Protein AF-A0A8J3ND16-F1 (afdb_monomer_lite)

Radius of gyration: 23.78 Å; chains: 1; bounding box: 31×32×94 Å

Organism: NCBI:txid519421

Secondary structure (DSSP, 8-state):
----------------------TTSS-HHHHHHHHHHHHHHHHTT--HHHHHHHHHHHHHHHHHHTT-SSS--HHHHSSPPHHHHHHHHTTS-S---S-HHHHHHHHHHTT-TTTTT--HHHHHHHTT--

pLDDT: mean 77.11, std 19.05, range [33.22, 95.0]

Foldseek 3Di:
DDDDDPDDDDPDDPDDPPVPDPPPQDDPVLVVQLVVQLVVCVVVVDDNVVSSVRSVVLSVLVCVCVVSDPDDDPCSNVDDRPVVVVVVPPPDDDDPPDDLVRLLVVCVVVVPPPSVVDDSVRSCVVVVVD

Structure (mmCIF, N/CA/C/O backbone):
data_AF-A0A8J3ND16-F1
#
_entry.id   AF-A0A8J3ND16-F1
#
loop_
_atom_site.group_PDB
_atom_site.id
_atom_site.type_symbol
_atom_site.label_atom_id
_atom_site.label_alt_id
_atom_site.label_comp_id
_atom_site.label_asym_id
_atom_site.label_entity_id
_atom_site.label_seq_id
_atom_site.pdbx_PDB_ins_code
_atom_site.Cartn_x
_atom_site.Cartn_y
_atom_site.Cartn_z
_atom_site.occupancy
_atom_site.B_iso_or_equiv
_atom_site.auth_seq_id
_atom_site.auth_comp_id
_atom_site.auth_asym_id
_atom_site.auth_atom_id
_atom_site.pdbx_PDB_model_num
ATOM 1 N N . MET A 1 1 ? -3.612 -5.498 -72.560 1.00 38.78 1 MET A N 1
ATOM 2 C CA . MET A 1 1 ? -2.899 -4.567 -71.654 1.00 38.78 1 MET A CA 1
ATOM 3 C C . MET A 1 1 ? -3.874 -4.193 -70.540 1.00 38.78 1 MET A C 1
ATOM 5 O O . MET A 1 1 ? -4.799 -3.454 -70.802 1.00 38.78 1 MET A O 1
ATOM 9 N N . VAL A 1 2 ? -3.966 -4.976 -69.463 1.00 35.66 2 VAL A N 1
ATOM 10 C CA . VAL A 1 2 ? -3.116 -4.943 -68.256 1.00 35.66 2 VAL A CA 1
ATOM 11 C C . VAL A 1 2 ? -3.614 -3.886 -67.248 1.00 35.66 2 VAL A C 1
ATOM 13 O O . VAL A 1 2 ? -3.239 -2.728 -67.355 1.00 35.66 2 VAL A O 1
ATOM 16 N N . ARG A 1 3 ? -4.317 -4.399 -66.215 1.00 33.22 3 ARG A N 1
ATOM 17 C CA . ARG A 1 3 ? -4.369 -3.947 -64.798 1.00 33.22 3 ARG A CA 1
ATOM 18 C C . ARG A 1 3 ? -5.252 -2.714 -64.501 1.00 33.22 3 ARG A C 1
ATOM 20 O O . ARG A 1 3 ? -5.145 -1.722 -65.193 1.00 33.22 3 ARG A O 1
ATOM 27 N N . ARG A 1 4 ? -6.072 -2.654 -63.444 1.00 39.59 4 ARG A N 1
ATOM 28 C CA . ARG A 1 4 ? -6.346 -3.530 -62.284 1.00 39.59 4 ARG A CA 1
ATOM 29 C C . ARG A 1 4 ? -7.653 -3.036 -61.641 1.00 39.59 4 ARG A C 1
ATOM 31 O O . ARG A 1 4 ? -7.718 -1.865 -61.278 1.00 39.59 4 ARG A O 1
ATOM 38 N N . ASP A 1 5 ? -8.605 -3.937 -61.417 1.00 38.53 5 ASP A N 1
ATOM 39 C CA . ASP A 1 5 ? -9.547 -3.826 -60.302 1.00 38.53 5 ASP A CA 1
ATOM 40 C C . ASP A 1 5 ? -8.738 -3.813 -58.999 1.00 38.53 5 ASP A C 1
ATOM 42 O O . ASP A 1 5 ? -7.988 -4.751 -58.710 1.00 38.53 5 ASP A O 1
ATOM 46 N N . ALA A 1 6 ? -8.840 -2.737 -58.223 1.00 39.56 6 ALA A N 1
ATOM 47 C CA . ALA A 1 6 ? -8.308 -2.696 -56.867 1.00 39.56 6 ALA A CA 1
ATOM 48 C C . ALA A 1 6 ? -9.441 -3.067 -55.912 1.00 39.56 6 ALA A C 1
ATOM 50 O O . ALA A 1 6 ? -10.161 -2.214 -55.399 1.00 39.56 6 ALA A O 1
ATOM 51 N N . GLY A 1 7 ? -9.603 -4.378 -55.733 1.00 34.44 7 GLY A N 1
ATOM 52 C CA . GLY A 1 7 ? -10.487 -4.959 -54.742 1.00 34.44 7 GLY A CA 1
ATOM 53 C C . GLY A 1 7 ? -10.196 -4.432 -53.339 1.00 34.44 7 GLY A C 1
ATOM 54 O O . GLY A 1 7 ? -9.044 -4.275 -52.925 1.00 34.44 7 GLY A O 1
ATOM 55 N N . ILE A 1 8 ? -11.292 -4.201 -52.625 1.00 44.75 8 ILE A N 1
ATOM 56 C CA . ILE A 1 8 ? -11.386 -4.108 -51.174 1.00 44.75 8 ILE A CA 1
ATOM 57 C C . ILE A 1 8 ? -10.672 -5.338 -50.602 1.00 44.75 8 ILE A C 1
ATOM 59 O O . ILE A 1 8 ? -11.201 -6.447 -50.637 1.00 44.75 8 ILE A O 1
ATOM 63 N N . ARG A 1 9 ? -9.434 -5.163 -50.136 1.00 40.12 9 ARG A N 1
ATOM 64 C CA . ARG A 1 9 ? -8.753 -6.179 -49.335 1.00 40.12 9 ARG A CA 1
ATOM 65 C C . ARG A 1 9 ? -9.121 -5.940 -47.884 1.00 40.12 9 ARG A C 1
ATOM 67 O O . ARG A 1 9 ? -8.537 -5.102 -47.207 1.00 40.12 9 ARG A O 1
ATOM 74 N N . SER A 1 10 ? -10.140 -6.678 -47.471 1.00 40.78 10 SER A N 1
ATOM 75 C CA . SER A 1 10 ? -10.381 -7.085 -46.098 1.00 40.78 10 SER A CA 1
ATOM 76 C C . SER A 1 10 ? -9.087 -7.687 -45.549 1.00 40.78 10 SER A C 1
ATOM 78 O O . SER A 1 10 ? -8.746 -8.815 -45.895 1.00 40.78 10 SER A O 1
ATOM 80 N N . GLU A 1 11 ? -8.332 -6.928 -44.758 1.00 43.19 11 GLU A N 1
ATOM 81 C CA . GLU A 1 11 ? -7.323 -7.532 -43.894 1.00 43.19 11 GLU A CA 1
ATOM 82 C C . GLU A 1 11 ? -8.007 -7.935 -42.596 1.00 43.19 11 GLU A C 1
ATOM 84 O O . GLU A 1 11 ? -8.604 -7.135 -41.872 1.00 43.19 11 GLU A O 1
ATOM 89 N N . GLU A 1 12 ? -8.005 -9.243 -42.412 1.00 40.47 12 GLU A N 1
ATOM 90 C CA . GLU A 1 12 ? -8.655 -9.981 -41.360 1.00 40.47 12 GLU A CA 1
ATOM 91 C C . GLU A 1 12 ? -8.131 -9.538 -39.993 1.00 40.47 12 GLU A C 1
ATOM 93 O O . GLU A 1 12 ? -6.932 -9.505 -39.713 1.00 40.47 12 GLU A O 1
ATOM 98 N N . HIS A 1 13 ? -9.082 -9.219 -39.121 1.00 38.94 13 HIS A N 1
ATOM 99 C CA . HIS A 1 13 ? -8.898 -9.160 -37.683 1.00 38.94 13 HIS A CA 1
ATOM 100 C C . HIS A 1 13 ? -8.494 -10.555 -37.175 1.00 38.94 13 HIS A C 1
ATOM 102 O O . HIS A 1 13 ? -9.344 -11.347 -36.767 1.00 38.94 13 HIS A O 1
ATOM 108 N N . GLU A 1 14 ? -7.197 -10.865 -37.164 1.00 36.91 14 GLU A N 1
ATOM 109 C CA . GLU A 1 14 ? -6.701 -11.993 -36.380 1.00 36.91 14 GLU A CA 1
ATOM 110 C C . GLU A 1 14 ? -6.648 -11.604 -34.899 1.00 36.91 14 GLU A C 1
ATOM 112 O O . GLU A 1 14 ? -5.793 -10.862 -34.409 1.00 36.91 14 GLU A O 1
ATOM 117 N N . ALA A 1 15 ? -7.632 -12.129 -34.177 1.00 45.44 15 ALA A N 1
ATOM 118 C CA . 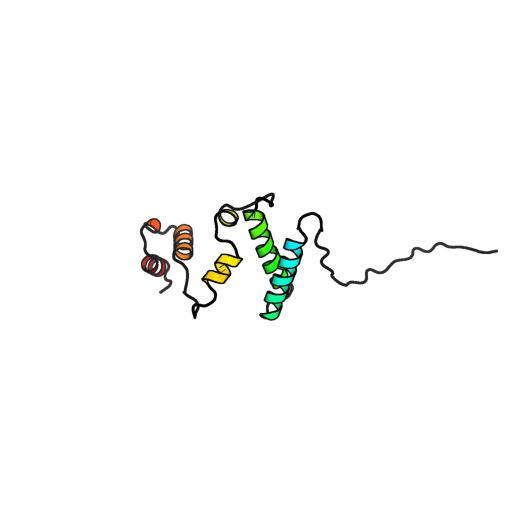ALA A 1 15 ? -7.741 -12.103 -32.737 1.00 45.44 15 ALA A CA 1
ATOM 119 C C . ALA A 1 15 ? -6.555 -12.828 -32.077 1.00 45.44 15 ALA A C 1
ATOM 121 O O . ALA A 1 15 ? -6.578 -14.034 -31.843 1.00 45.44 15 ALA A O 1
ATOM 122 N N . ARG A 1 16 ? -5.541 -12.066 -31.670 1.00 41.84 16 ARG A N 1
ATOM 123 C CA . ARG A 1 16 ? -4.744 -12.385 -30.482 1.00 41.84 16 ARG A CA 1
ATOM 124 C C . ARG A 1 16 ? -4.779 -11.160 -29.592 1.00 41.84 16 ARG A C 1
ATOM 126 O O . ARG A 1 16 ? -4.220 -10.129 -29.946 1.00 41.84 16 ARG A O 1
ATOM 133 N N . GLY A 1 17 ? -5.496 -11.263 -28.475 1.00 42.16 17 GLY A N 1
ATOM 134 C CA . GLY A 1 17 ? -5.643 -10.202 -27.484 1.00 42.16 17 GLY A CA 1
ATOM 135 C C . GLY A 1 17 ? -4.309 -9.861 -26.830 1.00 42.16 17 GLY A C 1
ATOM 136 O O . GLY A 1 17 ? -4.046 -10.250 -25.699 1.00 42.16 17 GLY A O 1
ATOM 137 N N . THR A 1 18 ? -3.456 -9.125 -27.533 1.00 41.00 18 THR A N 1
ATOM 138 C CA . THR A 1 18 ? -2.445 -8.303 -26.894 1.00 41.00 18 THR A CA 1
ATOM 139 C C . THR A 1 18 ? -3.196 -7.113 -26.330 1.00 41.00 18 THR A C 1
ATOM 141 O O . THR A 1 18 ? -3.707 -6.254 -27.045 1.00 41.00 18 THR A O 1
ATOM 144 N N . VAL A 1 19 ? -3.336 -7.095 -25.010 1.00 49.47 19 VAL A N 1
ATOM 145 C CA . VAL A 1 19 ? -3.757 -5.907 -24.280 1.00 49.47 19 VAL A CA 1
ATOM 146 C C . VAL A 1 19 ? -2.678 -4.848 -24.538 1.00 49.47 19 VAL A C 1
ATOM 148 O O . VAL A 1 19 ? -1.677 -4.778 -23.829 1.00 49.47 19 VAL A O 1
ATOM 151 N N . VAL A 1 20 ? -2.822 -4.076 -25.620 1.00 48.00 20 VAL A N 1
ATOM 152 C CA . VAL A 1 20 ? -1.953 -2.939 -25.931 1.00 48.00 20 VAL A CA 1
ATOM 153 C C . VAL A 1 20 ? -2.251 -1.882 -24.875 1.00 48.00 20 VAL A C 1
ATOM 155 O O . VAL A 1 20 ? -3.170 -1.077 -25.007 1.00 48.00 20 VAL A O 1
ATOM 158 N N . MET A 1 21 ? -1.516 -1.938 -23.765 1.00 51.25 21 MET A N 1
ATOM 159 C CA . MET A 1 21 ? -1.565 -0.901 -22.744 1.00 51.25 21 MET A CA 1
ATOM 160 C C . MET A 1 21 ? -1.057 0.411 -23.361 1.00 51.25 21 MET A C 1
ATOM 162 O O . MET A 1 21 ? -0.028 0.405 -24.045 1.00 51.25 21 MET A O 1
ATOM 166 N N . PRO A 1 22 ? -1.769 1.536 -23.177 1.00 50.19 22 PRO A N 1
ATOM 167 C CA . PRO A 1 22 ? -1.363 2.814 -23.743 1.00 50.19 22 PRO A CA 1
ATOM 168 C C . PRO A 1 22 ? -0.018 3.240 -23.139 1.00 50.19 22 PRO A C 1
ATOM 170 O O . PRO A 1 22 ? 0.065 3.639 -21.979 1.00 50.19 22 PRO A O 1
ATOM 173 N N . ARG A 1 23 ? 1.035 3.188 -23.960 1.00 56.19 23 ARG A N 1
ATOM 174 C CA . ARG A 1 23 ? 2.443 3.467 -23.610 1.00 56.19 23 ARG A CA 1
ATOM 175 C C . ARG A 1 23 ? 2.734 4.898 -23.121 1.00 56.19 23 ARG A C 1
ATOM 177 O O . ARG A 1 23 ? 3.884 5.241 -22.887 1.00 56.19 23 ARG A O 1
ATOM 184 N N . GLN A 1 24 ? 1.725 5.764 -23.000 1.00 58.44 24 GLN A N 1
ATOM 185 C CA . GLN A 1 24 ? 1.893 7.171 -22.611 1.00 58.44 24 GLN A CA 1
ATOM 186 C C . GLN A 1 24 ? 1.655 7.445 -21.122 1.00 58.44 24 GLN A C 1
ATOM 188 O O . GLN A 1 24 ? 1.998 8.522 -20.644 1.00 58.44 24 GLN A O 1
ATOM 193 N N . GLU A 1 25 ? 1.114 6.489 -20.362 1.00 72.44 25 GLU A N 1
ATOM 194 C CA . GLU A 1 25 ? 0.809 6.711 -18.944 1.00 72.44 25 GLU A CA 1
ATOM 195 C C . GLU A 1 25 ? 1.806 6.088 -17.959 1.00 72.44 25 GLU A C 1
ATOM 197 O O . GLU A 1 25 ? 1.886 6.552 -16.812 1.00 72.44 25 GLU A O 1
ATOM 202 N N . TRP A 1 26 ? 2.512 5.024 -18.358 1.00 82.44 26 TRP A N 1
ATOM 203 C CA . TRP A 1 26 ? 3.381 4.224 -17.488 1.00 82.44 26 TRP A CA 1
ATOM 204 C C . TRP A 1 26 ? 4.835 4.279 -17.956 1.00 82.44 26 TRP A C 1
ATOM 206 O O . TRP A 1 26 ? 5.118 4.336 -19.144 1.00 82.44 26 TRP A O 1
ATOM 216 N N . THR A 1 27 ? 5.766 4.268 -17.002 1.00 89.19 27 THR A N 1
ATOM 217 C CA . THR A 1 27 ? 7.205 4.177 -17.298 1.00 89.19 27 THR A CA 1
ATOM 218 C C . THR A 1 27 ? 7.628 2.727 -17.534 1.00 89.19 27 THR A C 1
ATOM 220 O O . THR A 1 27 ? 7.020 1.813 -16.977 1.00 89.19 27 THR A O 1
ATOM 223 N N . ASP A 1 28 ? 8.753 2.494 -18.214 1.00 89.44 28 ASP A N 1
ATOM 224 C CA . ASP A 1 28 ? 9.324 1.147 -18.424 1.00 89.44 28 ASP A CA 1
ATOM 225 C C . ASP A 1 28 ? 9.520 0.356 -17.116 1.00 89.44 28 ASP A C 1
ATOM 227 O O . ASP A 1 28 ? 9.492 -0.876 -17.067 1.00 89.44 28 ASP A O 1
ATOM 231 N N . LYS A 1 29 ? 9.753 1.058 -16.000 1.00 89.31 29 LYS A N 1
ATOM 232 C CA . LYS A 1 29 ? 9.846 0.434 -14.673 1.00 89.31 29 LYS A CA 1
ATOM 233 C C . LYS A 1 29 ? 8.477 -0.031 -14.168 1.00 89.31 29 LYS A C 1
ATOM 235 O O . LYS A 1 29 ? 8.391 -1.075 -13.526 1.00 89.31 29 LYS A O 1
ATOM 240 N N . GLN A 1 30 ? 7.429 0.743 -14.429 1.00 92.06 30 GLN A N 1
ATOM 241 C CA . GLN A 1 30 ? 6.054 0.425 -14.045 1.00 92.06 30 GLN A CA 1
ATOM 242 C C . GLN A 1 30 ? 5.480 -0.702 -14.905 1.00 92.06 30 GLN A C 1
ATOM 244 O O . GLN A 1 30 ? 4.840 -1.592 -14.353 1.00 92.06 30 GLN A O 1
ATOM 249 N N . GLU A 1 31 ? 5.782 -0.723 -16.204 1.00 90.81 31 GLU A N 1
ATOM 250 C CA . GLU A 1 31 ? 5.406 -1.822 -17.101 1.00 90.81 31 GLU A CA 1
ATOM 251 C C . GLU A 1 31 ? 6.052 -3.145 -16.671 1.00 90.81 31 GLU A C 1
ATOM 253 O O . GLU A 1 31 ? 5.355 -4.135 -16.457 1.00 90.81 31 GLU A O 1
ATOM 258 N N . ARG A 1 32 ? 7.365 -3.158 -16.406 1.00 93.38 32 ARG A N 1
ATOM 259 C CA . ARG A 1 32 ?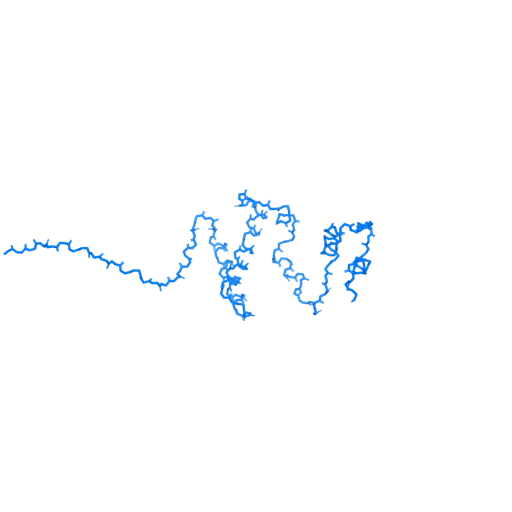 8.039 -4.360 -15.879 1.00 93.38 32 ARG A CA 1
ATOM 260 C C . ARG A 1 32 ? 7.466 -4.821 -14.540 1.00 93.38 32 ARG A C 1
ATOM 262 O O . ARG A 1 32 ? 7.359 -6.018 -14.289 1.00 93.38 32 ARG A O 1
ATOM 269 N N . GLN A 1 33 ? 7.089 -3.883 -13.669 1.00 92.50 33 GLN A N 1
ATOM 270 C CA . GLN A 1 33 ? 6.449 -4.213 -12.396 1.00 92.50 33 GLN A CA 1
ATOM 271 C C . GLN A 1 33 ? 5.053 -4.814 -12.595 1.00 92.50 33 GLN A C 1
ATOM 273 O O . GLN A 1 33 ? 4.690 -5.739 -11.868 1.00 92.50 33 GLN A O 1
ATOM 278 N N . TYR A 1 34 ? 4.279 -4.293 -13.546 1.00 94.62 34 TYR A N 1
ATOM 279 C CA . TYR A 1 34 ? 2.974 -4.836 -13.903 1.00 94.62 34 TYR A CA 1
ATOM 280 C C . TYR A 1 34 ? 3.103 -6.295 -14.349 1.00 94.62 34 TYR A C 1
ATOM 282 O O . TYR A 1 34 ? 2.485 -7.165 -13.735 1.00 94.62 34 TYR A O 1
ATOM 290 N N . GLU A 1 35 ? 3.962 -6.564 -15.334 1.00 94.06 35 GLU A N 1
ATOM 291 C CA . GLU A 1 35 ? 4.183 -7.915 -15.861 1.00 94.06 35 GLU A CA 1
ATOM 292 C C . GLU A 1 35 ? 4.632 -8.873 -14.752 1.00 94.06 35 GLU A C 1
ATOM 294 O O . GLU A 1 35 ? 3.985 -9.889 -14.513 1.00 94.06 35 GLU A O 1
ATOM 299 N N . HIS A 1 36 ? 5.623 -8.480 -13.944 1.00 94.38 36 HIS A N 1
ATOM 300 C CA . HIS A 1 36 ? 6.097 -9.312 -12.837 1.00 94.38 36 HIS A CA 1
ATOM 301 C C . HIS A 1 36 ? 4.991 -9.648 -11.820 1.00 94.38 36 HIS A C 1
ATOM 303 O O . HIS A 1 36 ? 4.925 -10.765 -11.305 1.00 94.38 36 HIS A O 1
ATOM 309 N N . VAL A 1 37 ? 4.123 -8.690 -11.472 1.00 90.88 37 VAL A N 1
ATOM 310 C CA . VAL A 1 37 ? 3.020 -8.932 -10.525 1.00 90.88 37 VAL A CA 1
ATOM 311 C C . VAL A 1 37 ? 1.934 -9.805 -11.151 1.00 90.88 37 VAL A C 1
ATOM 313 O O . VAL A 1 37 ? 1.382 -10.653 -10.445 1.00 90.88 37 VAL A O 1
ATOM 316 N N . LYS A 1 38 ? 1.635 -9.610 -12.441 1.00 93.00 38 LYS A N 1
ATOM 317 C CA . LYS A 1 38 ? 0.676 -10.419 -13.200 1.00 93.00 38 LYS A CA 1
ATOM 318 C C . LYS A 1 38 ? 1.135 -11.873 -13.232 1.00 93.00 38 LYS A C 1
ATOM 320 O O . LYS A 1 38 ? 0.382 -12.743 -12.796 1.00 93.00 38 LYS A O 1
ATOM 325 N N . ASP A 1 39 ? 2.375 -12.115 -13.638 1.00 92.19 39 ASP A N 1
ATOM 326 C CA . ASP A 1 39 ? 2.948 -13.458 -13.744 1.00 92.19 39 ASP A CA 1
ATOM 327 C C . ASP A 1 39 ? 3.009 -14.128 -12.372 1.00 92.19 39 ASP A C 1
ATOM 329 O O . ASP A 1 39 ? 2.417 -15.183 -12.166 1.00 92.19 39 ASP A O 1
ATOM 333 N N . SER A 1 40 ? 3.528 -13.423 -11.361 1.00 89.19 40 SER A N 1
ATOM 334 C CA . SER A 1 40 ? 3.549 -13.930 -9.982 1.00 89.19 40 SER A CA 1
ATOM 335 C C . SER A 1 40 ? 2.157 -14.272 -9.429 1.00 89.19 40 SER A C 1
ATOM 337 O O . SER A 1 40 ? 2.047 -15.070 -8.497 1.00 89.19 40 SER A O 1
ATOM 339 N N . ALA A 1 41 ? 1.091 -13.603 -9.885 1.00 90.38 41 ALA A N 1
ATOM 340 C CA . ALA A 1 41 ? -0.280 -13.900 -9.470 1.00 90.38 41 ALA A CA 1
ATOM 341 C C . ALA A 1 41 ? -0.855 -15.105 -10.230 1.00 90.38 41 ALA A C 1
ATOM 343 O O . ALA A 1 41 ? -1.540 -15.925 -9.610 1.00 90.38 41 ALA A O 1
ATOM 344 N N . LYS A 1 42 ? -0.547 -15.232 -11.527 1.00 92.50 42 LYS A N 1
ATOM 345 C CA . LYS A 1 42 ? -0.879 -16.405 -12.347 1.00 92.50 42 LYS A CA 1
ATOM 346 C C . LYS A 1 42 ? -0.219 -17.669 -11.797 1.00 92.50 42 LYS A C 1
ATOM 348 O O . LYS A 1 42 ? -0.922 -18.648 -11.571 1.00 92.50 42 LYS A O 1
ATOM 353 N N . ASP A 1 43 ? 1.064 -17.604 -11.448 1.00 90.31 43 ASP A N 1
ATOM 354 C CA . ASP A 1 43 ? 1.819 -18.726 -10.866 1.00 90.31 43 ASP A CA 1
ATOM 355 C C . ASP A 1 43 ? 1.214 -19.221 -9.545 1.00 90.31 43 ASP A C 1
ATOM 357 O O . ASP A 1 43 ? 1.290 -20.395 -9.196 1.00 90.31 43 ASP A O 1
ATOM 361 N N . ARG A 1 44 ? 0.548 -18.323 -8.810 1.00 86.12 44 ARG A N 1
ATOM 362 C CA . ARG A 1 44 ? -0.195 -18.638 -7.580 1.00 86.12 44 ARG A CA 1
ATOM 363 C C . ARG A 1 44 ? -1.607 -19.188 -7.830 1.00 86.12 44 ARG A C 1
ATOM 365 O O . ARG A 1 44 ? -2.375 -19.319 -6.880 1.00 86.12 44 ARG A O 1
ATOM 372 N N . GLY A 1 45 ? -1.967 -19.477 -9.080 1.00 91.56 45 GLY A N 1
ATOM 373 C CA . GLY A 1 45 ? -3.264 -20.031 -9.481 1.00 91.56 45 GLY A CA 1
ATOM 374 C C . GLY A 1 45 ? -4.370 -18.991 -9.687 1.00 91.56 45 GLY A C 1
ATOM 375 O O . GLY A 1 45 ? -5.547 -19.344 -9.737 1.00 91.56 45 GLY A O 1
ATOM 376 N N . THR A 1 46 ? -4.037 -17.699 -9.784 1.00 92.19 46 THR A N 1
ATOM 377 C CA . THR A 1 46 ? -5.041 -16.656 -10.056 1.00 92.19 46 THR A CA 1
ATOM 378 C C . THR A 1 46 ? -5.397 -16.632 -11.544 1.00 92.19 46 THR A C 1
ATOM 380 O O . THR A 1 46 ? -4.508 -16.631 -12.389 1.00 92.19 46 THR A O 1
ATOM 383 N N . SER A 1 47 ? -6.688 -16.526 -11.887 1.00 93.56 47 SER A N 1
ATOM 384 C CA . SER A 1 47 ? -7.128 -16.361 -13.284 1.00 93.56 47 SER A CA 1
ATOM 385 C C . SER A 1 47 ? -6.489 -15.132 -13.938 1.00 93.56 47 SER A C 1
ATOM 387 O O . SER A 1 47 ? -6.374 -14.097 -13.279 1.00 93.56 47 SER A O 1
ATOM 389 N N . GLU A 1 48 ? -6.201 -15.192 -15.235 1.00 90.00 48 GLU A N 1
ATOM 390 C CA . GLU A 1 48 ? -5.554 -14.117 -15.999 1.00 90.00 48 GLU A CA 1
ATOM 391 C C . GLU A 1 48 ? -6.173 -12.732 -15.779 1.00 90.00 48 GLU A C 1
ATOM 393 O O . GLU A 1 48 ? -5.501 -11.839 -15.266 1.00 90.00 48 GLU A O 1
ATOM 398 N N . ARG A 1 49 ? -7.481 -12.589 -16.015 1.00 91.00 49 ARG A N 1
ATOM 399 C CA . ARG A 1 49 ? -8.216 -11.332 -15.790 1.00 91.00 49 ARG A CA 1
ATOM 400 C C . ARG A 1 49 ? -8.016 -10.769 -14.380 1.00 91.00 49 ARG A C 1
ATOM 402 O O . ARG A 1 49 ? -7.909 -9.564 -14.170 1.00 91.00 49 ARG A O 1
ATOM 409 N N . ARG A 1 50 ? -7.996 -11.647 -13.374 1.00 90.88 50 ARG A N 1
ATOM 410 C CA . ARG A 1 50 ? -7.803 -11.244 -11.976 1.00 90.88 50 ARG A CA 1
ATOM 411 C C . ARG A 1 50 ? -6.342 -10.882 -11.700 1.00 90.88 50 ARG A C 1
ATOM 413 O O . ARG A 1 50 ? -6.106 -9.948 -10.940 1.00 90.88 50 ARG A O 1
ATOM 420 N N . ALA A 1 51 ? -5.384 -11.578 -12.304 1.00 91.81 51 ALA A N 1
ATOM 421 C CA . ALA A 1 51 ? -3.959 -11.285 -12.185 1.00 91.81 51 ALA A CA 1
ATOM 422 C C . ALA A 1 51 ? -3.608 -9.916 -12.791 1.00 91.81 51 ALA A C 1
ATOM 424 O O . ALA A 1 51 ? -2.955 -9.108 -12.131 1.00 91.81 51 ALA A O 1
ATOM 425 N N . GLU A 1 52 ? -4.127 -9.614 -13.981 1.00 91.38 52 GLU A N 1
ATOM 426 C CA . GLU A 1 52 ? -4.009 -8.304 -14.634 1.00 91.38 52 GLU A CA 1
ATOM 427 C C . GLU A 1 52 ? -4.564 -7.184 -13.756 1.00 91.38 52 GLU A C 1
ATOM 429 O O . GLU A 1 52 ? -3.936 -6.141 -13.567 1.00 91.38 52 GLU A O 1
ATOM 434 N N . GLU A 1 53 ? -5.729 -7.415 -13.153 1.00 92.44 53 GLU A N 1
ATOM 435 C CA . GLU A 1 53 ? -6.344 -6.449 -12.255 1.00 92.44 53 GLU A CA 1
ATOM 436 C C . GLU A 1 53 ? -5.495 -6.224 -10.989 1.00 92.44 53 GLU A C 1
ATOM 438 O O . GLU A 1 53 ? -5.345 -5.092 -10.525 1.00 92.44 53 GLU A O 1
ATOM 443 N N . ILE A 1 54 ? -4.920 -7.286 -10.410 1.00 88.50 54 ILE A N 1
ATOM 444 C CA . ILE A 1 54 ? -4.005 -7.181 -9.260 1.00 88.50 54 ILE A CA 1
ATOM 445 C C . ILE A 1 54 ? -2.767 -6.363 -9.636 1.00 88.50 54 ILE A C 1
ATOM 447 O O . ILE A 1 54 ? -2.368 -5.475 -8.874 1.00 88.50 54 ILE A O 1
ATOM 451 N N . ALA A 1 55 ? -2.179 -6.639 -10.797 1.00 91.88 55 ALA A N 1
ATOM 452 C CA . ALA A 1 55 ? -1.023 -5.923 -11.312 1.00 91.88 55 ALA A CA 1
ATOM 453 C C . ALA A 1 55 ? -1.330 -4.435 -11.531 1.00 91.88 55 ALA A C 1
ATOM 455 O O . ALA A 1 55 ? -0.651 -3.580 -10.953 1.00 91.88 55 ALA A O 1
ATOM 456 N N . ALA A 1 56 ? -2.415 -4.117 -12.244 1.00 92.44 56 ALA A N 1
ATOM 457 C CA . ALA A 1 56 ? -2.838 -2.741 -12.500 1.00 92.44 56 ALA A CA 1
ATOM 458 C C . ALA A 1 56 ? -3.093 -1.977 -11.195 1.00 92.44 56 ALA A C 1
ATOM 460 O O . ALA A 1 56 ? -2.600 -0.863 -11.014 1.00 92.44 56 ALA A O 1
ATOM 461 N N . ARG A 1 57 ? -3.812 -2.580 -10.235 1.00 90.88 57 ARG A N 1
ATOM 462 C CA . ARG A 1 57 ? -4.078 -1.947 -8.931 1.00 90.88 57 ARG A CA 1
ATOM 463 C C . ARG A 1 57 ? -2.796 -1.697 -8.133 1.00 90.88 57 ARG A C 1
ATOM 465 O O . ARG A 1 57 ? -2.697 -0.679 -7.448 1.00 90.88 57 ARG A O 1
ATOM 472 N N . THR A 1 58 ? -1.823 -2.602 -8.218 1.00 92.25 58 THR A N 1
ATOM 473 C CA . THR A 1 58 ? -0.536 -2.475 -7.517 1.00 92.25 58 THR A CA 1
ATOM 474 C C . THR A 1 58 ? 0.276 -1.310 -8.078 1.00 92.25 58 THR A C 1
ATOM 476 O O . THR A 1 58 ? 0.728 -0.455 -7.314 1.00 92.25 58 THR A O 1
ATOM 479 N N . VAL A 1 59 ? 0.397 -1.227 -9.405 1.00 91.94 59 VAL A N 1
ATOM 480 C CA . VAL A 1 59 ? 1.117 -0.140 -10.083 1.00 91.94 59 VAL A CA 1
ATOM 481 C C . VAL A 1 59 ? 0.406 1.199 -9.886 1.00 91.94 59 VAL A C 1
ATOM 483 O O . VAL A 1 59 ? 1.049 2.182 -9.519 1.00 91.94 59 VAL A O 1
ATOM 486 N N . ASN A 1 60 ? -0.924 1.245 -10.009 1.00 90.75 60 ASN A N 1
ATOM 487 C CA . ASN A 1 60 ? -1.690 2.472 -9.784 1.00 90.75 60 ASN A CA 1
ATOM 488 C C . ASN A 1 60 ? -1.573 2.992 -8.347 1.00 90.75 60 ASN A C 1
ATOM 490 O O . ASN A 1 60 ? -1.535 4.204 -8.148 1.00 90.75 60 ASN A O 1
ATOM 494 N N . LYS A 1 61 ? -1.451 2.114 -7.341 1.00 89.62 61 LYS A N 1
ATOM 495 C CA . LYS A 1 61 ? -1.182 2.557 -5.967 1.00 89.62 61 LYS A CA 1
ATOM 496 C C . LY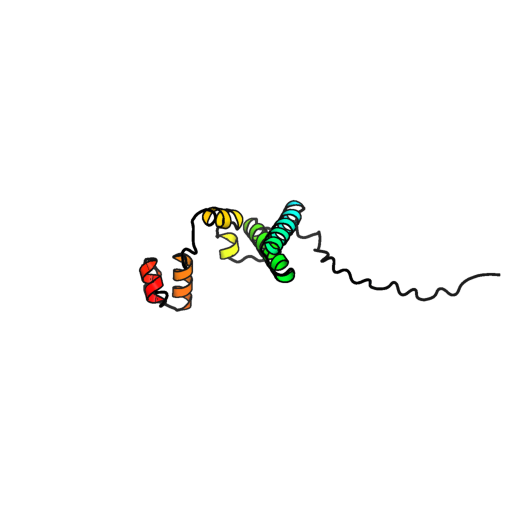S A 1 61 ? 0.192 3.219 -5.841 1.00 89.62 61 LYS A C 1
ATOM 498 O O . LYS A 1 61 ? 0.281 4.283 -5.238 1.00 89.62 61 LYS A O 1
ATOM 503 N N . ASN A 1 62 ? 1.233 2.637 -6.435 1.00 89.81 62 ASN A N 1
ATOM 504 C CA . ASN A 1 62 ? 2.568 3.242 -6.440 1.00 89.81 62 ASN A CA 1
ATOM 505 C C . ASN A 1 62 ? 2.559 4.606 -7.148 1.00 89.81 62 ASN A C 1
ATOM 507 O O . ASN A 1 62 ? 3.105 5.574 -6.625 1.00 89.81 62 ASN A O 1
ATOM 511 N N . ARG A 1 63 ? 1.878 4.703 -8.299 1.00 91.38 63 ARG A N 1
ATOM 512 C CA . ARG A 1 63 ? 1.690 5.966 -9.032 1.00 91.38 63 ARG A CA 1
ATOM 513 C C . ARG A 1 63 ? 0.966 7.009 -8.181 1.00 91.38 63 ARG A C 1
ATOM 515 O O . ARG A 1 63 ? 1.384 8.160 -8.156 1.00 91.38 63 ARG A O 1
ATOM 522 N N . ALA A 1 64 ? -0.080 6.611 -7.455 1.00 87.94 64 ALA A N 1
ATOM 5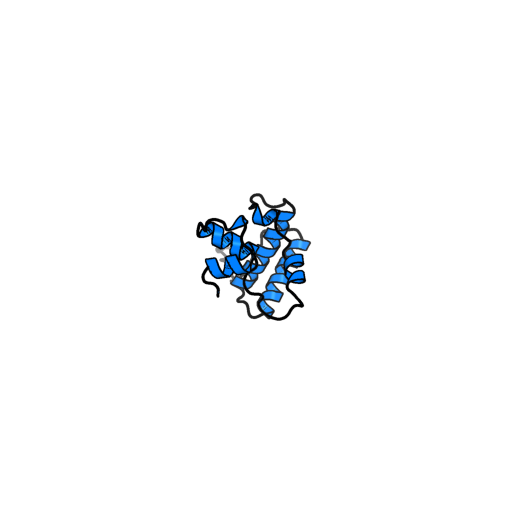23 C CA . ALA A 1 64 ? -0.824 7.513 -6.577 1.00 87.94 64 ALA A CA 1
ATOM 524 C C . ALA A 1 64 ? 0.038 8.043 -5.422 1.00 87.94 64 ALA A C 1
ATOM 526 O O . ALA A 1 64 ? -0.029 9.226 -5.104 1.00 87.94 64 ALA A O 1
ATOM 527 N N . GLN A 1 65 ? 0.883 7.196 -4.829 1.00 87.00 65 GLN A N 1
ATOM 528 C CA . GLN A 1 65 ? 1.832 7.605 -3.786 1.00 87.00 65 GLN A CA 1
ATOM 529 C C . GLN A 1 65 ? 2.930 8.531 -4.320 1.00 87.00 65 GLN A C 1
ATOM 531 O O . GLN A 1 65 ? 3.369 9.426 -3.608 1.00 87.00 65 GLN A O 1
ATOM 536 N N . ALA A 1 66 ? 3.331 8.351 -5.580 1.00 86.12 66 ALA A N 1
ATOM 537 C CA . ALA A 1 66 ? 4.289 9.210 -6.271 1.00 86.12 66 ALA A CA 1
ATOM 538 C C . ALA A 1 66 ? 3.668 10.499 -6.851 1.00 86.12 66 ALA A C 1
ATOM 540 O O . ALA A 1 66 ? 4.369 11.263 -7.508 1.00 86.12 66 ALA A O 1
ATOM 541 N N . GLY A 1 67 ? 2.362 10.737 -6.665 1.00 85.38 67 GLY A N 1
ATOM 542 C CA . GLY A 1 67 ? 1.670 11.911 -7.213 1.00 85.38 67 GLY A CA 1
ATOM 543 C C . GLY A 1 67 ? 1.464 11.883 -8.734 1.00 85.38 67 GLY A C 1
ATOM 544 O O . GLY A 1 67 ? 1.146 12.903 -9.331 1.00 85.38 67 GLY A O 1
ATOM 545 N N . GLN A 1 68 ? 1.622 10.724 -9.377 1.00 83.94 68 GLN A N 1
ATOM 546 C CA . GLN A 1 68 ? 1.559 10.559 -10.837 1.00 83.94 68 GLN A CA 1
ATOM 547 C C . GLN A 1 68 ? 0.146 10.253 -11.363 1.00 83.94 68 GLN A C 1
ATOM 549 O O . GLN A 1 68 ? -0.040 10.024 -12.556 1.00 83.94 68 GLN A O 1
ATOM 554 N N . THR A 1 69 ? -0.861 10.191 -10.489 1.00 82.88 69 THR A N 1
ATOM 555 C CA . THR A 1 69 ? -2.257 9.922 -10.865 1.00 82.88 69 THR A CA 1
ATOM 556 C C . THR A 1 69 ? -3.092 11.190 -10.801 1.00 82.88 69 THR A C 1
ATOM 558 O O . THR A 1 69 ? -3.040 11.905 -9.804 1.00 82.88 69 THR A O 1
ATOM 561 N N . ARG A 1 70 ? -3.960 11.399 -11.796 1.00 78.31 70 ARG A N 1
ATOM 562 C CA . ARG A 1 70 ? -4.927 12.514 -11.817 1.00 78.31 70 ARG A CA 1
ATOM 563 C C . ARG A 1 70 ? -5.912 12.478 -10.643 1.00 78.31 70 ARG A C 1
ATOM 565 O O . ARG A 1 70 ? -6.368 13.518 -10.186 1.00 78.31 70 ARG A O 1
ATOM 572 N N . THR A 1 71 ? -6.238 11.281 -10.160 1.00 77.56 71 THR A N 1
ATOM 573 C CA . THR A 1 71 ? -7.176 11.044 -9.057 1.00 77.56 71 THR A CA 1
ATOM 574 C C . THR A 1 71 ? -6.569 10.072 -8.052 1.00 77.56 71 THR A C 1
ATOM 576 O O . THR A 1 71 ? -6.128 8.991 -8.443 1.00 77.56 71 THR A O 1
ATOM 579 N N . ALA A 1 72 ? -6.596 10.409 -6.761 1.00 80.62 72 ALA A N 1
ATOM 580 C CA . ALA A 1 72 ? -6.113 9.535 -5.695 1.00 80.62 72 ALA A CA 1
ATOM 581 C C . ALA A 1 72 ? -6.968 9.663 -4.429 1.00 80.62 72 ALA A C 1
ATOM 583 O O . ALA A 1 72 ? -7.368 10.757 -4.035 1.00 80.62 72 ALA A O 1
ATOM 584 N N . SER A 1 73 ? -7.223 8.538 -3.757 1.00 80.62 73 SER A N 1
ATOM 585 C CA . SER A 1 73 ? -7.854 8.555 -2.434 1.00 80.62 73 SER A CA 1
ATOM 586 C C . SER A 1 73 ? -6.815 8.840 -1.345 1.00 80.62 73 SER A C 1
ATOM 588 O O . SER A 1 73 ? -5.659 8.429 -1.468 1.00 80.62 73 SER A O 1
ATOM 590 N N . ARG A 1 74 ? -7.228 9.438 -0.217 1.00 80.25 74 ARG A N 1
ATOM 591 C CA . ARG A 1 74 ? -6.347 9.629 0.957 1.00 80.25 74 ARG A CA 1
ATOM 592 C C . ARG A 1 74 ? -5.660 8.333 1.389 1.00 80.25 74 ARG A C 1
ATOM 594 O O . ARG A 1 74 ? -4.475 8.339 1.694 1.00 80.25 74 ARG A O 1
ATOM 601 N N . SER A 1 75 ? -6.395 7.221 1.368 1.00 75.75 75 SER A N 1
ATOM 602 C CA . SER A 1 75 ? -5.872 5.899 1.730 1.00 75.75 75 SER A CA 1
ATOM 603 C C . SER A 1 75 ? -4.898 5.319 0.706 1.00 75.75 75 SER A C 1
ATOM 605 O O . SER A 1 75 ? -4.104 4.456 1.042 1.00 75.75 75 SER A O 1
ATOM 607 N N . SER A 1 76 ? -4.927 5.770 -0.546 1.00 75.19 76 SER A N 1
ATOM 608 C CA . SER A 1 76 ? -3.952 5.345 -1.552 1.00 75.19 76 SER A CA 1
ATOM 609 C C . SER A 1 76 ? -2.617 6.056 -1.341 1.00 75.19 76 SER A C 1
ATOM 611 O O . SER A 1 76 ? -1.577 5.432 -1.514 1.00 75.19 76 SER A O 1
ATOM 613 N N . VAL A 1 77 ? -2.660 7.321 -0.906 1.00 83.56 77 VAL A N 1
ATOM 614 C CA . VAL A 1 77 ? -1.485 8.184 -0.712 1.00 83.56 77 VAL A CA 1
ATOM 615 C C . VAL A 1 77 ? -0.835 7.989 0.662 1.00 83.56 77 VAL A C 1
ATOM 617 O O . VAL A 1 77 ? 0.373 7.817 0.741 1.00 83.56 77 VAL A O 1
ATOM 620 N N . GLN A 1 78 ? -1.620 7.989 1.745 1.00 76.81 78 GLN A N 1
ATOM 621 C CA . GLN A 1 78 ? -1.114 8.002 3.132 1.00 76.81 78 GLN A CA 1
ATOM 622 C C . GLN A 1 78 ? -0.832 6.607 3.715 1.00 76.81 78 GLN A C 1
ATOM 624 O O . GLN A 1 78 ? -0.350 6.484 4.837 1.00 76.81 78 GLN A O 1
ATOM 629 N N . ASP A 1 79 ? -1.182 5.546 2.994 1.00 79.06 79 ASP A N 1
ATOM 630 C CA . ASP A 1 79 ? -0.992 4.170 3.448 1.00 79.06 79 ASP A CA 1
ATOM 631 C C . ASP A 1 79 ? 0.398 3.629 3.081 1.00 79.06 79 ASP A C 1
ATOM 633 O O . ASP A 1 79 ? 1.082 4.148 2.204 1.00 79.06 79 ASP A O 1
ATOM 637 N N . LYS A 1 80 ? 0.805 2.523 3.707 1.00 82.00 80 LYS A N 1
ATOM 638 C CA . LYS A 1 80 ? 2.053 1.823 3.380 1.00 82.00 80 LYS A CA 1
ATOM 639 C C . LYS A 1 80 ? 2.063 1.352 1.924 1.00 82.00 80 LYS A C 1
ATOM 641 O O . LYS A 1 80 ? 1.023 0.938 1.385 1.00 82.00 80 LYS A O 1
ATOM 646 N N . SER A 1 81 ? 3.249 1.355 1.317 1.00 81.62 81 SER A N 1
ATOM 647 C CA . SER A 1 81 ? 3.442 0.839 -0.038 1.00 81.62 81 SER A CA 1
ATOM 648 C C . SER A 1 81 ? 3.064 -0.651 -0.122 1.00 81.62 81 SER A C 1
ATOM 650 O O . SER A 1 81 ? 3.148 -1.381 0.878 1.00 81.62 81 SER A O 1
ATOM 652 N N . PRO A 1 82 ? 2.628 -1.142 -1.297 1.00 77.38 82 PRO A N 1
ATOM 653 C CA . PRO A 1 82 ? 2.314 -2.556 -1.495 1.00 77.38 82 PRO A CA 1
ATOM 654 C C . PRO A 1 82 ? 3.468 -3.494 -1.109 1.00 77.38 82 PRO A C 1
ATOM 656 O O . PRO A 1 82 ? 3.226 -4.540 -0.510 1.00 77.38 82 PRO A O 1
ATOM 659 N N . GLN A 1 83 ? 4.711 -3.108 -1.411 1.00 82.12 83 GLN A N 1
ATOM 660 C CA . GLN A 1 83 ? 5.910 -3.924 -1.196 1.00 82.12 83 GLN A CA 1
ATOM 661 C C . GLN A 1 83 ? 6.251 -4.001 0.293 1.00 82.12 83 GLN A C 1
ATOM 663 O O . GLN A 1 83 ? 6.467 -5.093 0.813 1.00 82.12 83 GLN A O 1
ATOM 668 N N . GLN A 1 84 ? 6.201 -2.868 1.004 1.00 80.06 84 GLN A N 1
ATOM 669 C CA . GLN A 1 84 ? 6.412 -2.840 2.452 1.00 80.06 84 GLN A CA 1
ATOM 670 C C . GLN A 1 84 ? 5.332 -3.648 3.179 1.00 80.06 84 GLN A C 1
ATOM 672 O O . GLN A 1 84 ? 5.630 -4.450 4.060 1.00 80.06 84 GLN A O 1
ATOM 677 N N . ARG A 1 85 ? 4.068 -3.493 2.771 1.00 78.75 85 ARG A N 1
ATOM 678 C CA . ARG A 1 85 ? 2.954 -4.269 3.328 1.00 78.75 85 ARG A CA 1
ATOM 679 C C . ARG A 1 85 ? 3.115 -5.770 3.081 1.00 78.75 85 ARG A C 1
ATOM 681 O O . ARG A 1 85 ? 2.762 -6.556 3.956 1.00 78.75 85 ARG A O 1
ATOM 688 N N . GLY A 1 86 ? 3.590 -6.161 1.899 1.00 72.62 86 GLY A N 1
ATOM 689 C CA . GLY A 1 86 ? 3.913 -7.549 1.573 1.00 72.62 86 GLY A CA 1
ATOM 690 C C . GLY A 1 86 ? 5.012 -8.091 2.485 1.00 72.62 86 GLY A C 1
ATOM 691 O O . GLY A 1 86 ? 4.795 -9.108 3.135 1.00 72.62 86 GLY A O 1
ATOM 692 N N . GLY A 1 87 ? 6.117 -7.351 2.615 1.00 75.38 87 GLY A N 1
ATOM 693 C CA . GLY A 1 87 ? 7.268 -7.693 3.456 1.00 75.38 87 GLY A CA 1
ATOM 694 C C . GLY A 1 87 ? 6.934 -7.851 4.942 1.00 75.38 87 GLY A C 1
ATOM 695 O O . GLY A 1 87 ? 7.322 -8.828 5.572 1.00 75.38 87 GLY A O 1
ATOM 696 N N . GLU A 1 88 ? 6.139 -6.936 5.507 1.00 71.56 88 GLU A N 1
ATOM 697 C CA . GLU A 1 88 ? 5.700 -7.003 6.912 1.00 71.56 88 GLU A CA 1
ATOM 698 C C . GLU A 1 88 ? 4.802 -8.218 7.213 1.00 71.56 88 GLU A C 1
ATOM 700 O O . GLU A 1 88 ? 4.669 -8.632 8.373 1.00 71.56 88 GLU A O 1
ATOM 705 N N . ARG A 1 89 ? 4.152 -8.761 6.176 1.00 64.88 89 ARG A N 1
ATOM 706 C CA . ARG A 1 89 ? 3.225 -9.896 6.260 1.00 64.88 89 ARG A CA 1
ATOM 707 C C . ARG A 1 89 ? 3.878 -11.221 5.874 1.00 64.88 89 ARG A C 1
ATOM 709 O O . ARG A 1 89 ? 3.433 -12.255 6.363 1.00 64.88 89 ARG A O 1
ATOM 716 N N . SER A 1 90 ? 4.916 -11.205 5.042 1.00 60.12 90 SER A N 1
ATOM 717 C CA . SER A 1 90 ? 5.728 -12.380 4.732 1.00 60.12 90 SER A CA 1
ATOM 718 C C . SER A 1 90 ? 6.604 -12.757 5.930 1.00 60.12 90 SER A C 1
ATOM 720 O O . SER A 1 90 ? 7.204 -11.892 6.560 1.00 60.12 90 SER A O 1
ATOM 722 N N . GLY A 1 91 ? 6.669 -14.046 6.269 1.00 57.47 91 GLY A N 1
ATOM 723 C CA . GLY A 1 91 ? 7.579 -14.562 7.302 1.00 57.47 91 GLY A CA 1
ATOM 724 C C . GLY A 1 91 ? 6.993 -14.727 8.707 1.00 57.47 91 GLY A C 1
ATOM 725 O O . GLY A 1 91 ? 7.708 -15.138 9.614 1.00 57.47 91 GLY A O 1
ATOM 726 N N . ARG A 1 92 ? 5.699 -14.458 8.931 1.00 56.12 92 ARG A N 1
ATOM 727 C CA . ARG A 1 92 ? 5.035 -14.794 10.203 1.00 56.12 92 ARG A CA 1
ATOM 728 C C . ARG A 1 92 ? 3.815 -15.673 9.930 1.00 56.12 92 ARG A C 1
ATOM 730 O O . ARG A 1 92 ? 2.885 -15.226 9.271 1.00 56.12 92 ARG A O 1
ATOM 737 N N . GLY A 1 93 ? 3.871 -16.926 10.387 1.00 48.47 93 GLY A N 1
ATOM 738 C CA . GLY A 1 93 ? 2.909 -17.980 10.053 1.00 48.47 93 GLY A CA 1
ATOM 739 C C . GLY A 1 93 ? 1.453 -17.646 10.400 1.00 48.47 93 GLY A C 1
ATOM 740 O O . GLY A 1 93 ? 1.170 -17.078 11.455 1.00 48.47 93 GLY A O 1
ATOM 741 N N . GLY A 1 94 ? 0.547 -18.043 9.500 1.00 56.25 94 GLY A N 1
ATOM 742 C CA . GLY A 1 94 ? -0.907 -18.037 9.681 1.00 56.25 94 GLY A CA 1
ATOM 743 C C . GLY A 1 94 ? -1.629 -16.709 9.366 1.00 56.25 94 GLY A C 1
ATOM 744 O O . GLY A 1 94 ? -1.042 -15.626 9.458 1.00 56.25 94 GLY A O 1
ATOM 745 N N . PRO A 1 95 ? -2.931 -16.751 9.012 1.00 55.72 95 PRO A N 1
ATOM 746 C CA . PRO A 1 95 ? -3.758 -15.552 8.922 1.00 55.72 95 PRO A CA 1
ATOM 747 C C . PRO A 1 95 ? -3.915 -14.927 10.316 1.00 55.72 95 PRO A C 1
ATOM 749 O O . PRO A 1 95 ? -4.528 -15.507 11.205 1.00 55.72 95 PRO A O 1
ATOM 752 N N . ARG A 1 96 ? -3.392 -13.714 10.528 1.00 62.59 96 ARG A N 1
ATOM 753 C CA . ARG A 1 96 ? -3.406 -13.022 11.839 1.00 62.59 96 ARG A CA 1
ATOM 754 C C . ARG A 1 96 ? -4.753 -12.414 12.261 1.00 62.59 96 ARG A C 1
ATOM 756 O O . ARG A 1 96 ? -4.796 -11.467 13.059 1.00 62.59 96 ARG A O 1
ATOM 763 N N . GLY A 1 97 ? -5.851 -12.937 11.726 1.00 71.56 97 GLY A N 1
ATOM 764 C CA . GLY A 1 97 ? -7.149 -12.278 11.805 1.00 71.56 97 GLY A CA 1
ATOM 765 C C . GLY A 1 97 ? -7.093 -10.855 11.230 1.00 71.56 97 GLY A C 1
ATOM 766 O O . GLY A 1 97 ? -6.145 -10.465 10.539 1.00 71.56 97 GLY A O 1
ATOM 767 N N . ARG A 1 98 ? -8.121 -10.056 11.513 1.00 81.62 98 ARG A N 1
ATOM 768 C CA . ARG A 1 98 ? -8.204 -8.655 11.071 1.00 81.62 98 ARG A CA 1
ATOM 769 C C . ARG A 1 98 ? -7.210 -7.782 11.861 1.00 81.62 98 ARG A C 1
ATOM 771 O O . ARG A 1 98 ? -6.912 -8.050 13.025 1.00 81.62 98 ARG A O 1
ATOM 778 N N . THR A 1 99 ? -6.648 -6.736 11.252 1.00 81.06 99 THR A N 1
ATOM 779 C CA . THR A 1 99 ? -5.804 -5.756 11.971 1.00 81.06 99 THR A CA 1
ATOM 780 C C . THR A 1 99 ? -6.662 -4.803 12.808 1.00 81.06 99 THR A C 1
ATOM 782 O O . THR A 1 99 ? -7.839 -4.615 12.5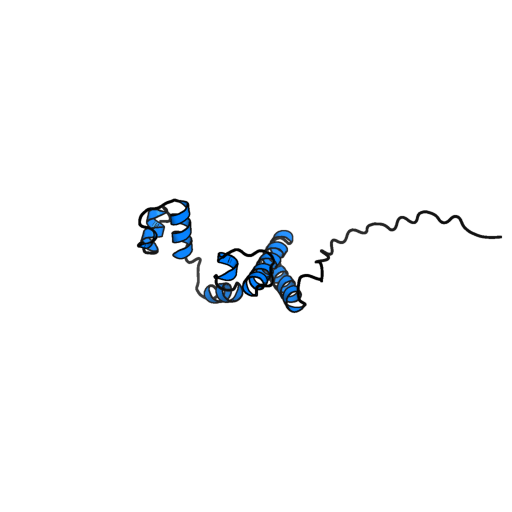08 1.00 81.06 99 THR A O 1
ATOM 785 N N . LYS A 1 100 ? -6.080 -4.147 13.829 1.00 84.31 100 LYS A N 1
ATOM 786 C CA . LYS A 1 100 ? -6.794 -3.129 14.627 1.00 84.31 100 LYS A CA 1
ATOM 787 C C . LYS A 1 100 ? -7.413 -2.054 13.730 1.00 84.31 100 LYS A C 1
ATOM 789 O O . LYS A 1 100 ? -8.567 -1.712 13.931 1.00 84.31 100 LYS A O 1
ATOM 794 N N . ASP A 1 101 ? -6.687 -1.586 12.717 1.00 84.06 101 ASP A N 1
ATOM 795 C CA . ASP A 1 101 ? -7.182 -0.553 11.799 1.00 84.06 101 ASP A CA 1
ATOM 796 C C . ASP A 1 101 ? -8.323 -1.054 10.911 1.00 84.06 101 ASP A C 1
ATOM 798 O O . ASP A 1 101 ? -9.265 -0.316 10.636 1.00 84.06 101 ASP A O 1
ATOM 802 N N . GLN A 1 102 ? -8.271 -2.315 10.470 1.00 87.31 102 GLN A N 1
ATOM 803 C CA . GLN A 1 102 ? -9.370 -2.930 9.722 1.00 87.31 102 GLN A CA 1
ATOM 804 C C . GLN A 1 102 ? -10.626 -3.021 10.591 1.00 87.31 102 GLN A C 1
ATOM 806 O O . GLN A 1 102 ? -11.689 -2.583 10.164 1.00 87.31 102 GLN A O 1
ATOM 811 N N . LEU A 1 103 ? -10.480 -3.499 11.828 1.00 92.62 103 LEU A N 1
ATOM 812 C CA . LEU A 1 103 ? -11.566 -3.578 12.802 1.00 92.62 103 LEU A CA 1
ATOM 813 C C . LEU A 1 103 ? -12.081 -2.186 13.194 1.00 92.62 103 LEU A C 1
ATOM 815 O O . LEU A 1 103 ? -13.278 -1.988 13.335 1.00 92.62 103 LEU A O 1
ATOM 819 N N . TYR A 1 104 ? -11.201 -1.194 13.321 1.00 92.31 104 TYR A N 1
ATOM 820 C CA . TYR A 1 104 ? -11.574 0.191 13.597 1.00 92.31 104 TYR A CA 1
ATOM 821 C C . TYR A 1 104 ? -12.389 0.790 12.447 1.00 92.31 104 TYR A C 1
ATOM 823 O O . TYR A 1 104 ? -13.408 1.437 12.682 1.00 92.31 104 TYR A O 1
ATOM 831 N N . ASN A 1 105 ? -11.967 0.565 11.201 1.00 91.31 105 ASN A N 1
ATOM 832 C CA . ASN A 1 105 ? -12.683 1.049 10.024 1.00 91.31 105 ASN A CA 1
ATOM 833 C C . ASN A 1 105 ? -14.040 0.359 9.862 1.00 91.31 105 ASN A C 1
ATOM 835 O O . ASN A 1 105 ? -15.024 1.020 9.547 1.00 91.31 105 ASN A O 1
ATOM 839 N N . GLU A 1 106 ? -14.115 -0.939 10.134 1.00 91.62 106 GLU A N 1
ATOM 840 C CA . GLU A 1 106 ? -15.372 -1.684 10.134 1.00 91.62 106 GLU A CA 1
ATOM 841 C C . GLU A 1 106 ? -16.302 -1.211 11.262 1.00 91.62 106 GLU A C 1
ATOM 843 O O . GLU A 1 106 ? -17.471 -0.917 11.026 1.00 91.62 106 GLU A O 1
ATOM 848 N N . ALA A 1 107 ? -15.773 -1.017 12.473 1.00 94.00 107 ALA A N 1
ATOM 849 C CA . ALA A 1 107 ? -16.503 -0.435 13.597 1.00 94.00 107 ALA A CA 1
ATOM 850 C C . ALA A 1 107 ? -16.971 0.998 13.301 1.00 94.00 107 ALA A C 1
ATOM 852 O O . ALA A 1 107 ? -18.048 1.401 13.735 1.00 94.00 107 ALA A O 1
ATOM 853 N N . ARG A 1 108 ? -16.199 1.768 12.526 1.00 92.44 108 ARG A N 1
ATOM 854 C CA . ARG A 1 108 ? -16.605 3.087 12.028 1.00 92.44 108 ARG A CA 1
ATOM 855 C C . ARG A 1 108 ? -17.755 2.977 11.031 1.00 92.44 108 ARG A C 1
ATOM 857 O O . ARG A 1 108 ? -18.700 3.742 11.151 1.00 92.44 108 ARG A O 1
ATOM 864 N N . GLN A 1 109 ? -17.689 2.050 10.079 1.00 92.69 109 GLN A N 1
ATOM 865 C CA . GLN A 1 109 ? -18.763 1.825 9.102 1.00 92.69 109 GLN A CA 1
ATOM 866 C C . GLN A 1 109 ? -20.060 1.357 9.773 1.00 92.69 109 GLN A C 1
ATOM 868 O O . GLN A 1 109 ? -21.142 1.755 9.358 1.00 92.69 109 GLN A O 1
ATOM 873 N N . ARG A 1 110 ? -19.949 0.565 10.845 1.00 92.56 110 ARG A N 1
ATOM 874 C CA . ARG A 1 110 ? -21.080 0.094 11.658 1.00 92.56 110 ARG A CA 1
ATOM 875 C C . ARG A 1 110 ? -21.491 1.063 12.779 1.00 92.56 110 ARG A C 1
ATOM 877 O O . ARG A 1 110 ? -22.307 0.698 13.613 1.00 92.56 110 ARG A O 1
ATOM 884 N N . ASN A 1 111 ? -20.929 2.275 12.817 1.00 92.38 111 ASN A N 1
ATOM 885 C CA . ASN A 1 111 ? -21.234 3.318 13.807 1.00 92.38 111 ASN A CA 1
ATOM 886 C C . ASN A 1 111 ? -21.117 2.877 15.281 1.00 92.38 111 ASN A C 1
ATOM 888 O O . ASN A 1 111 ? -21.880 3.314 16.139 1.00 92.38 111 ASN A O 1
ATOM 892 N N . ILE A 1 112 ? -20.121 2.051 15.606 1.00 91.56 112 ILE A N 1
ATOM 893 C CA . ILE A 1 112 ? -19.868 1.616 16.984 1.00 91.56 112 ILE A CA 1
ATOM 894 C C . ILE A 1 112 ? -19.320 2.795 17.808 1.00 91.56 112 ILE A C 1
ATOM 896 O O . ILE A 1 112 ? -18.287 3.403 17.483 1.00 91.56 112 ILE A O 1
ATOM 900 N N . ALA A 1 113 ? -20.022 3.131 18.890 1.00 90.94 113 ALA A N 1
ATOM 901 C CA . ALA A 1 113 ? -19.606 4.156 19.842 1.00 90.94 113 ALA A CA 1
ATOM 902 C C . ALA A 1 113 ? -18.368 3.704 20.636 1.00 90.94 113 ALA A C 1
ATOM 904 O O . ALA A 1 113 ? -18.168 2.520 20.890 1.00 90.94 113 ALA A O 1
ATOM 905 N N . GLY A 1 114 ? -17.487 4.643 20.991 1.00 92.06 114 GLY A N 1
ATOM 906 C CA . GLY A 1 114 ? -16.260 4.337 21.741 1.00 92.06 114 GLY A CA 1
ATOM 907 C C . GLY A 1 114 ? -15.164 3.600 20.953 1.00 92.06 114 GLY A C 1
ATOM 908 O O . GLY A 1 114 ? -14.091 3.359 21.499 1.00 92.06 114 GLY A O 1
ATOM 909 N N . ARG A 1 115 ? -15.376 3.297 19.661 1.00 94.56 115 ARG A N 1
ATOM 910 C CA . ARG A 1 115 ? -14.426 2.581 18.777 1.00 94.56 115 ARG A CA 1
ATOM 911 C C . ARG A 1 115 ? -12.992 3.131 18.780 1.00 94.56 115 ARG A C 1
ATOM 913 O O . ARG A 1 115 ? -12.049 2.367 18.615 1.00 94.56 115 ARG A O 1
ATOM 920 N N . SER A 1 116 ? -12.815 4.442 18.952 1.00 92.56 116 SER A N 1
ATOM 921 C CA . SER A 1 116 ? -11.501 5.104 18.971 1.00 92.56 116 SER A CA 1
ATOM 922 C C . SER A 1 116 ? -10.675 4.757 20.205 1.00 92.56 116 SER A C 1
ATOM 924 O O . SER A 1 116 ? -9.451 4.733 20.124 1.00 92.56 116 SER A O 1
ATOM 926 N N . SER A 1 117 ? -11.339 4.435 21.314 1.00 93.31 117 SER A N 1
ATOM 927 C CA . SER A 1 117 ? -10.698 4.046 22.572 1.00 93.31 117 SER A CA 1
ATOM 928 C C . SER A 1 117 ? -10.544 2.528 22.704 1.00 93.31 117 SER A C 1
ATOM 930 O O . SER A 1 117 ? -9.871 2.052 23.613 1.00 93.31 117 SER A O 1
ATOM 932 N N . MET A 1 118 ? -11.148 1.747 21.802 1.00 95.00 118 MET A N 1
ATOM 933 C CA . MET A 1 118 ? -11.121 0.289 21.870 1.00 95.00 118 MET A CA 1
ATOM 934 C C . MET A 1 118 ?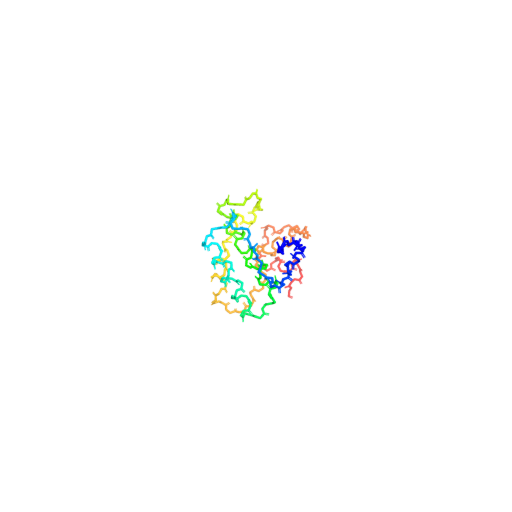 -9.770 -0.295 21.428 1.00 95.00 118 MET A C 1
ATOM 936 O O . MET A 1 118 ? -9.144 0.098 20.437 1.00 95.00 118 MET A O 1
ATOM 940 N N . THR A 1 119 ? -9.333 -1.309 22.167 1.00 92.81 119 THR A N 1
ATOM 941 C CA . THR A 1 119 ? -8.229 -2.197 21.794 1.00 92.81 119 THR A CA 1
ATOM 942 C C . THR A 1 119 ? -8.653 -3.161 20.682 1.00 92.81 119 THR A C 1
ATOM 944 O O . THR A 1 119 ? -9.839 -3.331 20.404 1.00 92.81 119 THR A O 1
ATOM 947 N N . LYS A 1 120 ? -7.687 -3.843 20.052 1.00 88.88 120 LYS A N 1
ATOM 948 C CA . LYS A 1 120 ? -7.964 -4.832 18.994 1.00 88.88 120 LYS A CA 1
ATOM 949 C C . LYS A 1 120 ? -8.998 -5.882 19.441 1.00 88.88 120 LYS A C 1
ATOM 951 O O . LYS A 1 120 ? -9.985 -6.076 18.743 1.00 88.88 120 LYS A O 1
ATOM 956 N N . LYS A 1 121 ? -8.813 -6.471 20.630 1.00 89.38 121 LYS A N 1
ATOM 957 C CA . LYS A 1 121 ? -9.729 -7.480 21.195 1.00 89.38 121 LYS A CA 1
ATOM 958 C C . LYS A 1 121 ? -11.134 -6.925 21.443 1.00 89.38 121 LYS A C 1
ATOM 960 O O . LYS A 1 121 ? -12.124 -7.604 21.203 1.00 89.38 121 LYS A O 1
ATOM 965 N N . GLN A 1 122 ? -11.229 -5.683 21.919 1.00 92.44 122 GLN A N 1
ATOM 966 C CA . GLN A 1 122 ? -12.522 -5.029 22.142 1.00 92.44 122 GLN A CA 1
ATOM 967 C C . GLN A 1 122 ? -13.249 -4.755 20.823 1.00 92.44 122 GLN A C 1
ATOM 969 O O . GLN A 1 122 ? -14.455 -4.962 20.757 1.00 92.44 122 GLN A O 1
ATOM 974 N N . LEU A 1 123 ? -12.527 -4.359 19.770 1.00 93.88 123 LEU A N 1
ATOM 975 C CA . LEU A 1 123 ? -13.107 -4.192 18.438 1.00 93.88 123 LEU A CA 1
ATOM 976 C C . LEU A 1 123 ? -13.556 -5.534 17.834 1.00 93.88 123 LEU A C 1
ATOM 978 O O . LEU A 1 123 ? -14.629 -5.592 17.246 1.00 93.88 123 LEU A O 1
ATOM 982 N N . GLU A 1 124 ? -12.787 -6.616 18.006 1.00 90.94 124 GLU A N 1
ATOM 983 C CA . GLU A 1 124 ? -13.191 -7.969 17.577 1.00 90.94 124 GLU A CA 1
ATOM 984 C C . GLU A 1 124 ? -14.488 -8.402 18.265 1.00 90.94 124 GLU A C 1
ATOM 986 O O . GLU A 1 124 ? -15.432 -8.821 17.595 1.00 90.94 124 GLU A O 1
ATOM 991 N N . LYS A 1 125 ? -14.577 -8.209 19.586 1.00 92.00 125 LYS A N 1
ATOM 992 C CA . LYS A 1 125 ? -15.787 -8.512 20.358 1.00 92.00 125 LYS A CA 1
ATOM 993 C C . LYS A 1 125 ? -16.977 -7.650 19.927 1.00 92.00 125 LYS A C 1
ATOM 995 O O . LYS A 1 125 ? -18.062 -8.179 19.715 1.00 92.00 125 LYS A O 1
ATOM 1000 N N . ALA A 1 126 ? -16.776 -6.344 19.749 1.00 90.12 126 ALA A N 1
ATOM 1001 C CA . ALA A 1 126 ? -17.831 -5.416 19.334 1.00 90.12 126 ALA A CA 1
ATOM 1002 C C . ALA A 1 126 ? -18.368 -5.708 17.920 1.00 90.12 126 ALA A C 1
ATOM 1004 O O . ALA A 1 126 ? -19.507 -5.373 17.609 1.00 90.12 126 ALA A O 1
ATOM 1005 N N . LEU A 1 127 ? -17.561 -6.344 17.066 1.00 91.06 127 LEU A N 1
ATOM 1006 C CA . LEU A 1 127 ? -17.934 -6.724 15.703 1.00 91.06 127 LEU A CA 1
ATOM 1007 C C . LEU A 1 127 ? -18.488 -8.151 15.582 1.00 91.06 127 LEU A C 1
ATOM 1009 O O . LEU A 1 127 ? -18.834 -8.556 14.469 1.00 91.06 127 LEU A O 1
ATOM 1013 N N . GLY A 1 128 ? -18.567 -8.905 16.685 1.00 82.94 128 GLY A N 1
ATOM 1014 C CA . GLY A 1 128 ? -18.967 -10.315 16.671 1.00 82.94 128 GLY A CA 1
ATOM 1015 C C . GLY A 1 128 ? -17.955 -11.216 15.958 1.00 82.94 128 GLY A C 1
ATOM 1016 O O . GLY A 1 128 ? -18.325 -12.230 15.383 1.00 82.94 128 GLY A O 1
ATOM 1017 N N . ALA A 1 129 ? -16.679 -10.823 15.942 1.00 66.62 129 ALA A N 1
ATOM 1018 C CA . ALA A 1 129 ? -15.593 -11.529 15.264 1.00 66.62 129 ALA A CA 1
ATOM 1019 C C . ALA A 1 129 ? -14.885 -12.566 16.163 1.00 66.62 129 ALA A C 1
ATOM 1021 O O . ALA A 1 129 ? -13.694 -12.799 15.961 1.00 66.62 129 ALA A O 1
ATOM 1022 N N . SER A 1 130 ? -15.580 -13.088 17.185 1.00 54.84 130 SER A N 1
ATOM 1023 C CA . SER A 1 130 ? -15.016 -13.964 18.232 1.00 54.84 130 SER A CA 1
ATOM 1024 C C . SER A 1 130 ? -14.715 -15.370 17.731 1.00 54.84 130 SER A C 1
ATOM 1026 O O . SER A 1 130 ? -15.523 -15.879 16.927 1.00 54.84 130 SER A O 1
#

Sequence (130 aa):
MVRRDAGIRSEEHEARGTVVMPRQEWTDKQERQYEHVKDSAKDRGTSERRAEEIAARTVNKNRAQAGQTRTASRSSVQDKSPQQRGGERSGRGGPRGRTKDQLYNEARQRNIAGRSSMTKKQLEKALGAS